Protein AF-E9PJZ5-F1 (afdb_monomer_lite)

Structure (mmCIF, N/CA/C/O backbone):
data_AF-E9PJZ5-F1
#
_entry.id   AF-E9PJZ5-F1
#
loop_
_atom_site.group_PDB
_atom_site.id
_atom_site.type_symbol
_atom_site.label_atom_id
_atom_site.label_alt_id
_atom_site.label_comp_id
_atom_site.label_asym_id
_atom_site.label_entity_id
_atom_site.label_seq_id
_atom_site.pdbx_PDB_ins_code
_atom_site.Cartn_x
_atom_site.Cartn_y
_atom_site.Cartn_z
_atom_site.occupancy
_atom_site.B_iso_or_equiv
_atom_site.auth_seq_id
_atom_site.auth_comp_id
_atom_site.auth_asym_id
_atom_site.auth_atom_id
_atom_site.pdbx_PDB_model_num
ATOM 1 N N . MET A 1 1 ? 30.785 -4.782 -41.201 1.00 60.31 1 MET A N 1
ATOM 2 C CA . MET A 1 1 ? 30.620 -5.480 -39.900 1.00 60.31 1 MET A CA 1
ATOM 3 C C . MET A 1 1 ? 30.459 -4.561 -38.681 1.00 60.31 1 MET A C 1
ATOM 5 O O . MET A 1 1 ? 29.597 -4.853 -37.867 1.00 60.31 1 MET A O 1
ATOM 9 N N . ARG A 1 2 ? 31.199 -3.445 -38.527 1.00 66.00 2 ARG A N 1
ATOM 10 C CA . ARG A 1 2 ? 31.103 -2.579 -37.322 1.00 66.00 2 ARG A CA 1
ATOM 11 C C . ARG A 1 2 ? 29.790 -1.781 -37.164 1.00 66.00 2 ARG A C 1
ATOM 13 O O . ARG A 1 2 ? 29.347 -1.583 -36.040 1.00 66.00 2 ARG A O 1
ATOM 20 N N . ILE A 1 3 ? 29.157 -1.345 -38.261 1.00 70.94 3 ILE A N 1
ATOM 21 C CA . ILE A 1 3 ? 27.902 -0.558 -38.216 1.00 70.94 3 ILE A CA 1
ATOM 22 C C . ILE A 1 3 ? 26.714 -1.389 -37.700 1.00 70.94 3 ILE A C 1
ATOM 24 O O . ILE A 1 3 ? 25.976 -0.928 -36.836 1.00 70.94 3 ILE A O 1
ATOM 28 N N . ILE A 1 4 ? 26.584 -2.632 -38.174 1.00 75.25 4 ILE A N 1
ATOM 29 C CA . ILE A 1 4 ? 25.484 -3.543 -37.815 1.00 75.25 4 ILE A CA 1
ATOM 30 C C . ILE A 1 4 ? 25.567 -3.924 -36.331 1.00 75.25 4 ILE A C 1
ATOM 32 O O . ILE A 1 4 ? 24.566 -3.903 -35.626 1.00 75.25 4 ILE A O 1
ATOM 36 N N . SER A 1 5 ? 26.779 -4.172 -35.823 1.00 75.00 5 SER A N 1
ATOM 37 C CA . SER A 1 5 ? 27.008 -4.447 -34.400 1.00 75.00 5 SER A CA 1
ATOM 38 C C . SER A 1 5 ? 26.583 -3.277 -33.500 1.00 75.00 5 SER A C 1
ATOM 40 O O . SER A 1 5 ? 25.920 -3.504 -32.493 1.00 75.00 5 SER A O 1
ATOM 42 N N . ARG A 1 6 ? 26.862 -2.021 -33.888 1.00 77.56 6 ARG A N 1
ATOM 43 C CA . ARG A 1 6 ? 26.402 -0.837 -33.133 1.00 77.56 6 ARG A CA 1
ATOM 44 C C . ARG A 1 6 ? 24.879 -0.715 -33.095 1.00 77.56 6 ARG A C 1
ATOM 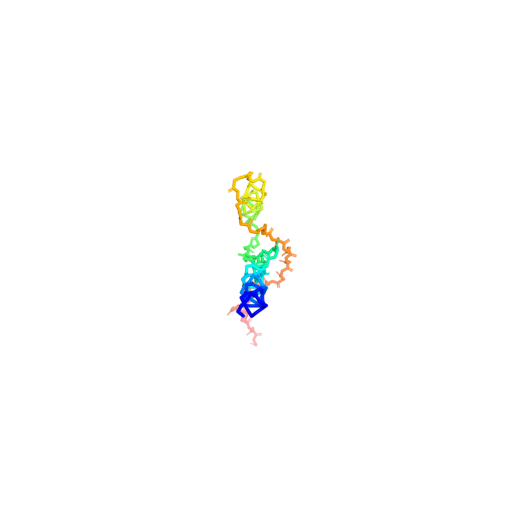46 O O . ARG A 1 6 ? 24.335 -0.369 -32.054 1.00 77.56 6 ARG A O 1
ATOM 53 N N . GLN A 1 7 ? 24.195 -0.991 -34.204 1.00 80.00 7 GLN A N 1
ATOM 54 C CA . GLN A 1 7 ? 22.731 -0.923 -34.259 1.00 80.00 7 GLN A CA 1
ATOM 55 C C . GLN A 1 7 ? 22.073 -2.008 -33.402 1.00 80.00 7 GLN A C 1
ATOM 57 O O . GLN A 1 7 ? 21.115 -1.722 -32.692 1.00 80.00 7 GLN A O 1
ATOM 62 N N . ILE A 1 8 ? 22.627 -3.223 -33.408 1.00 83.44 8 ILE A N 1
ATOM 63 C CA . ILE A 1 8 ? 22.153 -4.325 -32.561 1.00 83.44 8 ILE A CA 1
ATOM 64 C C . ILE A 1 8 ? 22.303 -3.966 -31.079 1.00 83.44 8 ILE A C 1
ATOM 66 O O . ILE A 1 8 ? 21.351 -4.120 -30.321 1.00 83.44 8 ILE A O 1
ATOM 70 N N . VAL A 1 9 ? 23.453 -3.420 -30.668 1.00 84.19 9 VAL A N 1
ATOM 71 C CA . VAL A 1 9 ? 23.676 -2.995 -29.27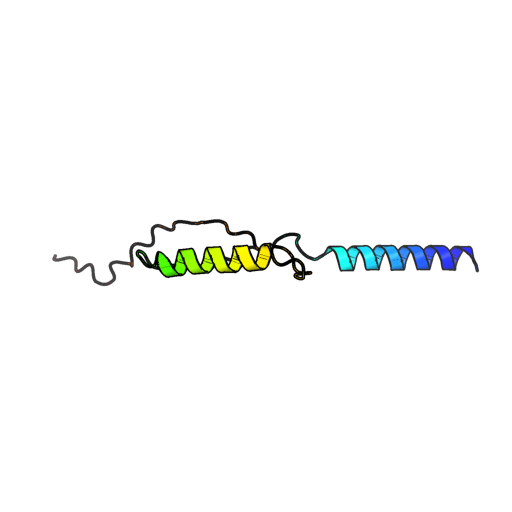5 1.00 84.19 9 VAL A CA 1
ATOM 72 C C . VAL A 1 9 ? 22.661 -1.934 -28.843 1.00 84.19 9 VAL A C 1
ATOM 74 O O . VAL A 1 9 ? 22.102 -2.049 -27.757 1.00 84.19 9 VAL A O 1
ATOM 77 N N . LEU A 1 10 ? 22.374 -0.948 -29.700 1.00 84.38 10 LEU A N 1
ATOM 78 C CA . LEU A 1 10 ? 21.393 0.104 -29.406 1.00 84.38 10 LEU A CA 1
ATOM 79 C C . LEU A 1 10 ? 19.963 -0.438 -29.276 1.00 84.38 10 LEU A C 1
ATOM 81 O O . LEU A 1 10 ? 19.220 -0.008 -28.394 1.00 84.38 10 LEU A O 1
ATOM 85 N N . LEU A 1 11 ? 19.582 -1.393 -30.129 1.00 86.25 11 LEU A N 1
ATOM 86 C CA . LEU A 1 11 ? 18.273 -2.043 -30.057 1.00 86.25 11 LEU A CA 1
ATOM 87 C C . LEU A 1 11 ? 18.126 -2.866 -28.774 1.00 86.25 11 LEU A C 1
ATOM 89 O O . LEU A 1 11 ? 17.115 -2.741 -28.088 1.00 86.25 11 LEU A O 1
ATOM 93 N N . PHE A 1 12 ? 19.146 -3.649 -28.410 1.00 80.94 12 PHE A N 1
ATOM 94 C CA . PHE A 1 12 ? 19.134 -4.427 -27.171 1.00 80.94 12 PHE A CA 1
ATOM 95 C C . PHE A 1 12 ? 19.124 -3.536 -25.926 1.00 80.94 12 PHE A C 1
ATOM 97 O O . PHE A 1 12 ? 18.349 -3.803 -25.011 1.00 80.94 12 PHE A O 1
ATOM 104 N N . SER A 1 13 ? 19.911 -2.454 -25.891 1.00 82.38 13 SER A N 1
ATOM 105 C CA . SER A 1 13 ? 19.891 -1.518 -24.759 1.00 82.38 13 SER A CA 1
ATOM 106 C C . SER A 1 13 ? 18.558 -0.781 -24.641 1.00 82.38 13 SER A C 1
ATOM 108 O O . SER A 1 13 ? 18.065 -0.586 -23.533 1.00 82.38 13 SER A O 1
ATOM 110 N N . GLY A 1 14 ? 17.958 -0.396 -25.774 1.00 82.38 14 GLY A N 1
ATOM 111 C CA . GLY A 1 14 ? 16.648 0.254 -25.798 1.00 82.38 14 GLY A CA 1
ATOM 112 C C . GLY A 1 14 ? 15.541 -0.680 -25.313 1.00 82.38 14 GLY A C 1
ATOM 113 O O . GLY A 1 14 ? 14.742 -0.301 -24.462 1.00 82.38 14 GLY A O 1
ATOM 114 N N . PHE A 1 15 ? 15.537 -1.926 -25.792 1.00 81.19 15 PHE A N 1
ATOM 115 C CA . PHE A 1 15 ? 14.580 -2.943 -25.361 1.00 81.19 15 PHE A CA 1
ATOM 116 C C . PHE A 1 15 ? 14.731 -3.287 -23.873 1.00 81.19 15 PHE A C 1
ATOM 118 O O . PHE A 1 15 ? 13.736 -3.377 -23.157 1.00 81.19 15 PHE A O 1
ATOM 125 N N . TRP A 1 16 ? 15.968 -3.406 -23.384 1.00 78.56 16 TRP A N 1
ATOM 126 C CA . TRP A 1 16 ? 16.235 -3.650 -21.966 1.00 78.56 16 TRP A CA 1
ATOM 127 C C . TRP A 1 16 ? 15.778 -2.480 -21.084 1.00 78.56 16 TRP A C 1
ATOM 129 O O . TRP A 1 16 ? 15.164 -2.696 -20.042 1.00 78.56 16 TRP A O 1
ATOM 139 N N . GLY A 1 17 ? 16.003 -1.238 -21.526 1.00 79.56 17 GLY A N 1
ATOM 140 C CA . GLY A 1 17 ? 15.514 -0.044 -20.833 1.00 79.56 17 GLY A CA 1
ATOM 141 C C . GLY A 1 17 ? 13.985 0.013 -20.744 1.00 79.56 17 GLY A C 1
ATOM 142 O O . GLY A 1 17 ? 13.448 0.346 -19.690 1.00 79.56 17 GLY A O 1
ATOM 143 N N . LEU A 1 18 ? 13.281 -0.376 -21.813 1.00 77.38 18 LEU A N 1
ATOM 144 C CA . LEU A 1 18 ? 11.816 -0.464 -21.819 1.00 77.38 18 LEU A CA 1
ATOM 145 C C . LEU A 1 18 ? 11.297 -1.558 -20.876 1.00 77.38 18 LEU A C 1
ATOM 147 O O . LEU A 1 18 ? 10.319 -1.334 -20.167 1.00 77.38 18 LEU A O 1
ATOM 151 N N . ALA A 1 19 ? 11.964 -2.715 -20.831 1.0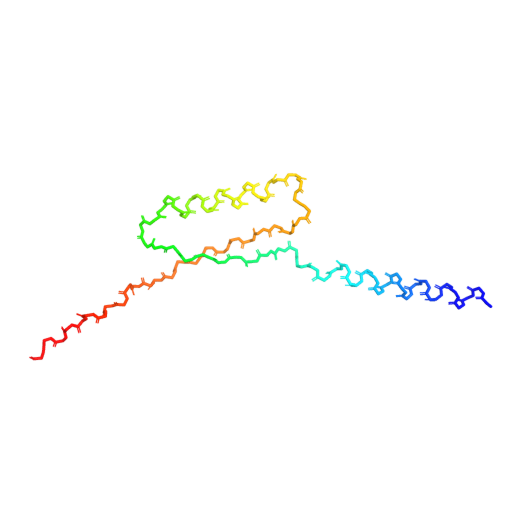0 75.44 19 ALA A N 1
ATOM 152 C CA . ALA A 1 19 ? 11.594 -3.812 -19.939 1.00 75.44 19 ALA A CA 1
ATOM 153 C C . ALA A 1 19 ? 11.785 -3.451 -18.454 1.00 75.44 19 ALA A C 1
ATOM 155 O O . ALA A 1 19 ? 10.943 -3.790 -17.626 1.00 75.44 19 ALA A O 1
ATOM 156 N N . MET A 1 20 ? 12.859 -2.731 -18.111 1.00 74.06 20 MET A N 1
ATOM 157 C CA . MET A 1 20 ? 13.125 -2.313 -16.728 1.00 74.06 20 MET A CA 1
ATOM 158 C C . MET A 1 20 ? 12.256 -1.136 -16.257 1.00 74.06 20 MET A C 1
ATOM 160 O O . MET A 1 20 ? 12.065 -0.971 -15.056 1.00 74.06 20 MET A O 1
ATOM 164 N N . GLY A 1 21 ? 11.701 -0.338 -17.173 1.00 68.56 21 GLY A N 1
ATOM 165 C CA . GLY A 1 21 ? 10.820 0.791 -16.849 1.00 68.56 21 GLY A CA 1
ATOM 166 C C . GLY A 1 21 ? 9.352 0.426 -16.599 1.00 68.56 21 GLY A C 1
ATOM 167 O O . GLY A 1 21 ? 8.549 1.316 -16.340 1.00 68.56 21 GLY A O 1
ATOM 168 N N . ALA A 1 22 ? 8.977 -0.854 -16.699 1.00 72.50 22 ALA A N 1
ATOM 169 C CA . ALA A 1 22 ? 7.581 -1.294 -16.625 1.00 72.50 22 ALA A CA 1
ATOM 170 C C . ALA A 1 22 ? 7.009 -1.378 -15.195 1.00 72.50 22 ALA A C 1
ATOM 172 O O . ALA A 1 22 ? 5.817 -1.646 -15.033 1.00 72.50 22 ALA A O 1
ATOM 173 N N . PHE A 1 23 ? 7.825 -1.166 -14.156 1.00 72.94 23 PHE A N 1
ATOM 174 C CA . PHE A 1 23 ? 7.342 -1.171 -12.776 1.00 72.94 23 PHE A CA 1
ATOM 175 C C . PHE A 1 23 ? 6.688 0.170 -12.407 1.00 72.94 23 PHE A C 1
ATOM 177 O O . PHE A 1 23 ? 7.275 1.227 -12.652 1.00 72.94 23 PHE A O 1
ATOM 184 N N . PRO A 1 24 ? 5.482 0.151 -11.812 1.00 73.06 24 PRO A N 1
ATOM 185 C CA . PRO A 1 24 ? 4.793 1.369 -11.412 1.00 73.06 24 PRO A CA 1
ATOM 186 C C . PRO A 1 24 ? 5.572 2.088 -10.304 1.00 73.06 24 PRO A C 1
ATOM 188 O O . PRO A 1 24 ? 6.115 1.461 -9.400 1.00 73.06 24 PRO A O 1
ATOM 191 N N . SER A 1 25 ? 5.597 3.421 -10.354 1.00 78.50 25 SER A N 1
ATOM 192 C CA . SER A 1 25 ? 6.296 4.269 -9.376 1.00 78.50 25 SER A CA 1
ATOM 193 C C . SER A 1 25 ? 5.631 4.308 -7.997 1.00 78.50 25 SER A C 1
ATOM 195 O O . SER A 1 25 ? 6.219 4.817 -7.048 1.00 78.50 25 SER A O 1
ATOM 197 N N . SER A 1 26 ? 4.410 3.784 -7.879 1.00 77.06 26 SER A N 1
ATOM 198 C CA . SER A 1 26 ? 3.725 3.558 -6.609 1.00 77.06 26 SER A CA 1
ATOM 199 C C . SER A 1 26 ? 2.742 2.401 -6.742 1.00 77.06 26 SER A C 1
ATOM 201 O O . SER A 1 26 ? 2.177 2.181 -7.816 1.00 77.06 26 SER A O 1
ATOM 203 N N . VAL A 1 27 ? 2.530 1.668 -5.654 1.00 81.38 27 VAL A N 1
ATOM 204 C CA . VAL A 1 27 ? 1.573 0.557 -5.603 1.00 81.38 27 VAL A CA 1
ATOM 205 C C . VAL A 1 27 ? 0.367 0.985 -4.770 1.00 81.38 27 VAL A C 1
ATOM 207 O O . VAL A 1 27 ? 0.514 1.466 -3.646 1.00 81.38 27 VAL A O 1
ATOM 210 N N . GLN A 1 28 ? -0.838 0.838 -5.323 1.00 83.81 28 GLN A N 1
ATOM 211 C CA . GLN A 1 28 ? -2.078 1.171 -4.624 1.00 83.81 28 GLN A CA 1
ATOM 212 C C . GLN A 1 28 ? -2.579 -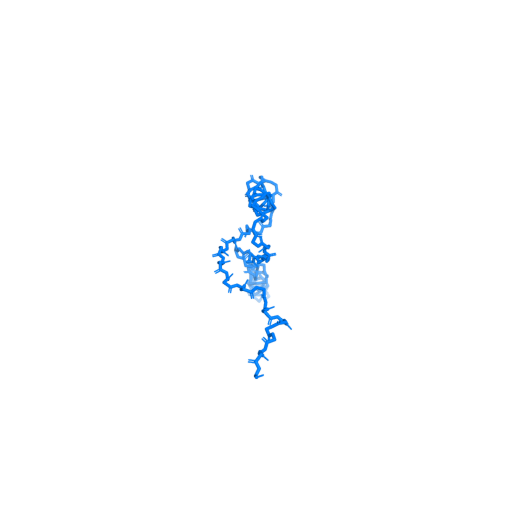0.052 -3.849 1.00 83.81 28 GLN A C 1
ATOM 214 O O . GLN A 1 28 ? -2.814 -1.107 -4.435 1.00 83.81 28 GLN A O 1
ATOM 219 N N . ILE A 1 29 ? -2.749 0.097 -2.534 1.00 80.00 29 ILE A N 1
ATOM 220 C CA . ILE A 1 29 ? -3.271 -0.949 -1.646 1.00 80.00 29 ILE A CA 1
ATOM 221 C C . ILE A 1 29 ? -4.539 -0.432 -0.970 1.00 80.00 29 ILE A C 1
ATOM 223 O O . ILE A 1 29 ? -4.566 0.689 -0.462 1.00 80.00 29 ILE A O 1
ATOM 227 N N . GLY A 1 30 ? -5.584 -1.260 -0.964 1.00 81.44 30 GLY A N 1
ATOM 228 C CA . GLY A 1 30 ? -6.822 -1.025 -0.224 1.00 81.44 30 GLY A CA 1
ATOM 229 C C . GLY A 1 30 ? -6.899 -1.891 1.033 1.00 81.44 30 GLY A C 1
ATOM 230 O O . GLY A 1 30 ? -6.354 -2.992 1.071 1.00 81.44 30 GLY A O 1
ATOM 231 N N . GLY A 1 31 ? -7.600 -1.400 2.052 1.00 81.56 31 GLY A N 1
ATOM 232 C CA . GLY A 1 31 ? -7.930 -2.154 3.258 1.00 81.56 31 GLY A CA 1
ATOM 233 C C . GLY A 1 31 ? -9.329 -1.777 3.726 1.00 81.56 31 GLY A C 1
ATOM 234 O O . GLY A 1 31 ? -9.645 -0.591 3.815 1.00 81.56 31 GLY A O 1
ATOM 235 N N . LEU A 1 32 ? -10.166 -2.780 3.992 1.00 84.19 32 LEU A N 1
ATOM 236 C CA . LEU A 1 32 ? -11.497 -2.582 4.555 1.00 84.19 32 LEU A CA 1
ATOM 237 C C . LEU A 1 32 ? -11.406 -2.725 6.074 1.00 84.19 32 LEU A C 1
ATOM 239 O O . LEU A 1 32 ? -11.145 -3.814 6.579 1.00 84.19 32 LEU A O 1
ATOM 243 N N . PHE A 1 33 ? -11.624 -1.623 6.784 1.00 82.56 33 PHE A N 1
ATOM 244 C CA . PHE A 1 33 ? -11.612 -1.578 8.245 1.00 82.56 33 PHE A CA 1
ATOM 245 C C . PHE A 1 33 ? -13.044 -1.443 8.761 1.00 82.56 33 PHE A C 1
ATOM 247 O O . PHE A 1 33 ? -13.848 -0.696 8.198 1.00 82.56 33 PHE A O 1
ATOM 254 N N . ILE A 1 34 ? -13.376 -2.183 9.819 1.00 79.94 34 ILE A N 1
ATOM 255 C CA . ILE A 1 34 ? -14.700 -2.124 10.441 1.00 79.94 34 ILE A CA 1
ATOM 256 C C . ILE A 1 34 ? -14.828 -0.785 11.176 1.00 79.94 34 ILE A C 1
ATOM 258 O O . ILE A 1 34 ? -13.859 -0.228 11.694 1.00 79.94 34 ILE A O 1
ATOM 262 N N . ARG A 1 35 ? -16.046 -0.243 11.237 1.00 70.12 35 ARG A N 1
ATOM 263 C CA . ARG A 1 35 ? -16.307 0.945 12.055 1.00 70.12 35 ARG A CA 1
ATOM 264 C C . ARG A 1 35 ? -15.874 0.656 13.496 1.00 70.12 35 ARG A C 1
ATOM 266 O O . ARG A 1 35 ? -16.267 -0.360 14.062 1.00 70.12 35 ARG A O 1
ATOM 273 N N . ASN A 1 36 ? -15.081 1.561 14.069 1.00 71.00 36 ASN A N 1
ATOM 274 C CA . ASN A 1 36 ? -14.562 1.510 15.441 1.00 71.00 36 ASN A CA 1
ATOM 275 C C . ASN A 1 36 ? -13.280 0.668 15.633 1.00 71.00 36 ASN A C 1
ATOM 277 O O . ASN A 1 36 ? -12.843 0.490 16.769 1.00 71.00 36 ASN A O 1
ATOM 281 N N . THR A 1 37 ? -12.626 0.192 14.565 1.00 74.56 37 THR A N 1
ATOM 282 C CA . THR A 1 37 ? -11.276 -0.406 14.644 1.00 74.56 37 THR A CA 1
ATOM 283 C C . THR A 1 37 ? -10.183 0.642 14.395 1.00 74.56 37 THR A C 1
ATOM 285 O O . THR A 1 37 ? -9.294 0.464 13.556 1.00 74.56 37 THR A O 1
ATOM 288 N N . ASP A 1 38 ? -10.235 1.761 15.125 1.00 79.50 38 ASP A N 1
ATOM 289 C CA . ASP A 1 38 ? -9.315 2.897 14.937 1.00 79.50 38 ASP A CA 1
ATOM 290 C C . ASP A 1 38 ? -7.855 2.524 15.228 1.00 79.50 38 ASP A C 1
ATOM 292 O O . ASP A 1 38 ? -6.930 3.032 14.585 1.00 79.50 38 ASP A O 1
ATOM 296 N N . GLN A 1 39 ? -7.637 1.590 16.162 1.00 86.00 39 GLN A N 1
ATOM 297 C CA . GLN A 1 39 ? -6.310 1.059 16.472 1.00 86.00 39 GLN A CA 1
ATOM 298 C C . GLN A 1 39 ? -5.715 0.303 15.277 1.00 86.00 39 GLN A C 1
ATOM 300 O O . GLN A 1 39 ? -4.542 0.493 14.960 1.00 86.00 39 GLN A O 1
ATOM 305 N N . GLU A 1 40 ? -6.511 -0.518 14.591 1.00 86.31 40 GLU A N 1
ATOM 306 C CA . GLU A 1 40 ? -6.061 -1.311 13.440 1.00 86.31 40 GLU A CA 1
ATOM 307 C C . GLU A 1 40 ? -5.788 -0.420 12.227 1.00 86.31 40 GLU A C 1
ATOM 309 O O . GLU A 1 40 ? -4.746 -0.554 11.585 1.00 86.31 40 GLU A O 1
ATOM 314 N N . TYR A 1 41 ? -6.664 0.557 11.968 1.00 84.81 41 TYR A N 1
ATOM 315 C CA . TYR A 1 41 ? -6.462 1.548 10.910 1.00 84.81 41 TYR A CA 1
ATOM 316 C C . TYR A 1 41 ? -5.199 2.390 11.149 1.00 84.81 41 TYR A C 1
ATOM 318 O O . TYR A 1 41 ? -4.401 2.619 10.235 1.00 84.81 41 TYR A O 1
ATOM 326 N N . THR A 1 42 ? -4.971 2.818 12.392 1.00 88.12 42 THR A N 1
ATOM 327 C CA . THR A 1 42 ? -3.775 3.584 12.767 1.00 88.12 42 THR A CA 1
ATOM 328 C C . THR A 1 42 ? -2.508 2.736 12.660 1.00 88.12 42 THR A C 1
ATOM 330 O O . THR A 1 42 ? -1.511 3.197 12.098 1.00 88.12 42 THR A O 1
ATOM 333 N N . ALA A 1 43 ? -2.544 1.488 13.138 1.00 88.69 43 ALA A N 1
ATOM 334 C CA . ALA A 1 43 ? -1.428 0.552 13.025 1.00 88.69 43 ALA A CA 1
ATOM 335 C C . ALA A 1 43 ? -1.075 0.267 11.557 1.00 88.69 43 ALA A C 1
ATOM 337 O O . ALA A 1 43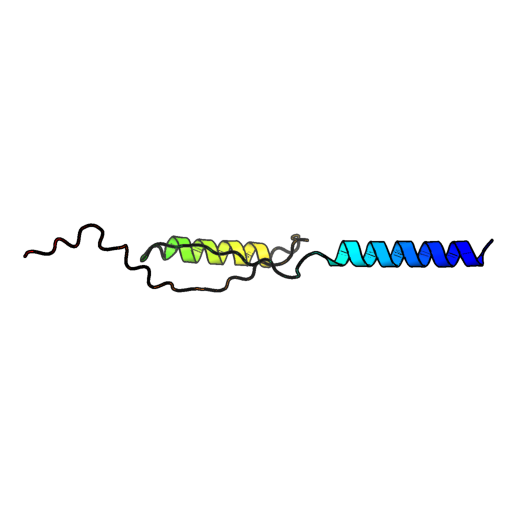 ? 0.101 0.289 11.194 1.00 88.69 43 ALA A O 1
ATOM 338 N N . PHE A 1 44 ? -2.083 0.090 10.696 1.00 89.94 44 PHE A N 1
ATOM 339 C CA . PHE A 1 44 ? -1.900 -0.074 9.256 1.00 89.94 44 PHE A CA 1
ATOM 340 C C . PHE A 1 44 ? -1.193 1.135 8.628 1.00 89.94 44 PHE A C 1
ATOM 342 O O . PHE A 1 44 ? -0.183 0.977 7.941 1.00 89.94 44 PHE A O 1
ATOM 349 N N . ARG A 1 45 ? -1.659 2.358 8.914 1.00 88.00 45 ARG A N 1
ATOM 350 C CA . ARG A 1 45 ? -1.025 3.585 8.400 1.00 88.00 45 ARG A CA 1
ATOM 351 C C . ARG A 1 45 ? 0.427 3.731 8.853 1.00 88.00 45 ARG A C 1
ATOM 353 O O . ARG A 1 45 ? 1.271 4.123 8.049 1.00 88.00 45 ARG A O 1
ATOM 360 N N . LEU A 1 46 ? 0.720 3.411 10.114 1.00 89.50 46 LEU A N 1
ATOM 361 C CA . LEU A 1 46 ? 2.078 3.463 10.653 1.00 89.50 46 LEU A CA 1
ATOM 362 C C . LEU A 1 46 ? 2.994 2.431 9.984 1.00 89.50 46 LEU A C 1
ATOM 364 O O . LEU A 1 46 ? 4.123 2.764 9.632 1.00 89.50 46 LEU A O 1
ATOM 368 N N . ALA A 1 47 ? 2.513 1.204 9.776 1.00 87.19 47 ALA A N 1
ATOM 369 C CA . ALA A 1 47 ? 3.286 0.156 9.117 1.00 87.19 47 ALA A CA 1
ATOM 370 C C . ALA A 1 47 ? 3.692 0.563 7.693 1.00 87.19 47 ALA A C 1
ATOM 372 O O . ALA A 1 47 ? 4.857 0.419 7.321 1.00 87.19 47 ALA A O 1
ATOM 373 N N . ILE A 1 48 ? 2.765 1.144 6.923 1.00 87.56 48 ILE A N 1
ATOM 374 C CA . ILE A 1 48 ? 3.080 1.634 5.578 1.00 87.56 48 ILE A CA 1
ATOM 375 C C . ILE A 1 48 ? 4.029 2.836 5.619 1.00 87.56 48 ILE A C 1
ATOM 377 O O . ILE A 1 48 ? 4.945 2.916 4.805 1.00 87.56 48 ILE A O 1
ATOM 381 N N . PHE A 1 49 ? 3.858 3.751 6.576 1.00 87.31 49 PHE A N 1
ATOM 382 C CA . PHE A 1 49 ? 4.799 4.856 6.757 1.00 87.31 49 PHE A CA 1
ATOM 383 C C . PHE A 1 49 ? 6.222 4.339 6.999 1.00 87.31 49 PHE A C 1
ATOM 385 O O . PHE A 1 49 ? 7.143 4.738 6.291 1.00 87.31 49 PHE A O 1
ATOM 392 N N . LEU A 1 50 ? 6.395 3.398 7.932 1.00 88.25 50 LEU A N 1
ATOM 393 C CA . LEU A 1 50 ? 7.695 2.793 8.222 1.00 88.25 50 LEU A CA 1
ATOM 394 C C . LEU A 1 50 ? 8.280 2.086 6.994 1.00 88.25 50 LEU A C 1
ATOM 396 O O . LEU A 1 50 ? 9.459 2.273 6.699 1.00 88.25 50 LEU A O 1
ATOM 400 N N . HIS A 1 51 ? 7.455 1.347 6.250 1.00 84.81 51 HIS A N 1
ATOM 401 C CA . HIS A 1 51 ? 7.860 0.700 5.003 1.00 84.81 51 HIS A CA 1
ATOM 402 C C . HIS A 1 51 ? 8.345 1.718 3.953 1.00 84.81 51 HIS A C 1
ATOM 404 O O . HIS A 1 51 ? 9.432 1.552 3.410 1.00 84.81 51 HIS A O 1
ATOM 410 N N . ASN A 1 52 ? 7.611 2.816 3.746 1.00 82.75 52 ASN A N 1
ATOM 411 C CA . ASN A 1 52 ? 7.972 3.870 2.790 1.00 82.75 52 ASN A CA 1
ATOM 412 C C . ASN A 1 52 ? 9.195 4.701 3.227 1.00 82.75 52 ASN A C 1
ATOM 414 O O . ASN A 1 52 ? 9.895 5.251 2.382 1.00 82.75 52 ASN A O 1
ATOM 418 N N . THR A 1 53 ? 9.452 4.825 4.534 1.00 83.62 53 THR A N 1
ATOM 419 C CA . THR A 1 53 ? 10.635 5.534 5.067 1.00 83.62 53 THR A CA 1
ATOM 420 C C . THR A 1 53 ? 11.879 4.655 5.184 1.00 83.62 53 THR A C 1
ATOM 422 O O . THR A 1 53 ? 12.947 5.159 5.532 1.00 83.62 53 THR A O 1
ATOM 425 N N . SER A 1 54 ? 11.760 3.351 4.916 1.00 77.25 54 SER A N 1
ATOM 426 C CA . SER A 1 54 ? 12.880 2.420 5.007 1.00 77.25 54 SER A CA 1
ATOM 427 C C . SER A 1 54 ? 13.909 2.715 3.908 1.00 77.25 54 SER A C 1
ATOM 429 O O . SER A 1 54 ? 13.605 2.544 2.727 1.00 77.25 54 SER A O 1
ATOM 431 N N . PRO A 1 55 ? 15.154 3.091 4.255 1.00 60.59 55 PRO A N 1
ATOM 432 C CA . PRO A 1 55 ? 16.183 3.442 3.274 1.00 60.59 55 PRO A CA 1
ATOM 433 C C . PRO A 1 55 ? 16.677 2.245 2.441 1.00 60.59 55 PRO A C 1
ATOM 435 O O . PRO A 1 55 ? 17.415 2.438 1.481 1.00 60.59 55 PRO A O 1
ATOM 438 N N . ASN A 1 56 ? 16.273 1.019 2.796 1.00 63.03 56 ASN A N 1
ATOM 439 C CA . ASN A 1 56 ? 16.668 -0.220 2.119 1.00 63.03 56 ASN A CA 1
ATOM 440 C C . ASN A 1 56 ? 15.565 -0.807 1.221 1.00 63.03 56 ASN A C 1
ATOM 442 O O . ASN A 1 56 ? 15.768 -1.868 0.629 1.00 63.03 56 ASN A O 1
ATOM 446 N N . ALA A 1 57 ? 14.398 -0.165 1.123 1.00 61.56 57 ALA A N 1
ATOM 447 C CA . ALA A 1 57 ? 13.335 -0.621 0.239 1.00 61.56 57 ALA A CA 1
ATOM 448 C C . ALA A 1 57 ? 13.642 -0.169 -1.199 1.00 61.56 57 ALA A C 1
ATOM 450 O O . ALA A 1 57 ? 13.424 0.979 -1.565 1.00 61.56 57 ALA A O 1
ATOM 451 N N . SER A 1 58 ? 14.145 -1.086 -2.030 1.00 61.41 58 SER A N 1
ATOM 452 C CA . SER A 1 58 ? 14.236 -0.892 -3.489 1.00 61.41 58 SER A CA 1
ATOM 453 C C . SER A 1 58 ? 12.860 -0.976 -4.180 1.00 61.41 58 SER A C 1
ATOM 455 O O . SER A 1 58 ? 12.780 -0.981 -5.409 1.00 61.41 58 SER A O 1
ATOM 457 N N . GLU A 1 59 ? 11.790 -1.111 -3.400 1.00 68.12 59 GLU A N 1
ATOM 458 C CA . GLU A 1 59 ? 10.420 -1.298 -3.859 1.00 68.12 59 GLU A CA 1
ATOM 459 C C . GLU A 1 59 ? 9.713 0.054 -3.998 1.00 68.12 59 GLU A C 1
ATOM 461 O O . GLU A 1 59 ? 10.041 1.028 -3.319 1.00 68.12 59 GLU A O 1
ATOM 466 N N . ALA A 1 60 ? 8.750 0.130 -4.916 1.00 72.69 60 ALA A N 1
ATOM 467 C CA . ALA A 1 60 ? 7.978 1.346 -5.124 1.00 72.69 60 ALA A CA 1
ATOM 468 C C . ALA A 1 60 ? 7.103 1.648 -3.890 1.00 72.69 60 ALA A C 1
ATOM 470 O O . ALA A 1 60 ? 6.480 0.730 -3.355 1.00 72.69 60 ALA A O 1
ATOM 471 N N . PRO A 1 61 ? 7.002 2.916 -3.454 1.00 79.00 61 PRO A N 1
ATOM 472 C CA . PRO A 1 61 ? 6.234 3.284 -2.272 1.00 79.00 61 PRO A CA 1
ATOM 473 C C . PRO A 1 61 ? 4.752 2.923 -2.410 1.00 79.00 61 PRO A C 1
ATOM 475 O O . PRO A 1 61 ? 4.150 3.034 -3.485 1.00 79.00 61 PRO A O 1
ATOM 478 N N . PHE A 1 62 ? 4.132 2.556 -1.292 1.00 80.00 62 PHE A N 1
ATOM 479 C CA . PHE A 1 62 ? 2.690 2.347 -1.242 1.00 80.00 62 PHE A CA 1
ATOM 480 C C . PHE A 1 62 ? 1.956 3.683 -1.147 1.00 80.00 62 PHE A C 1
ATOM 482 O O . PHE A 1 62 ? 2.262 4.515 -0.286 1.00 80.00 62 PHE A O 1
ATOM 489 N N . ASN A 1 63 ? 0.950 3.865 -2.001 1.00 77.88 63 ASN A N 1
ATOM 490 C CA . ASN A 1 63 ? 0.057 5.016 -1.967 1.00 77.88 63 ASN A CA 1
ATOM 491 C C . ASN A 1 63 ? -1.271 4.621 -1.304 1.00 77.88 63 ASN A C 1
ATOM 493 O O . ASN A 1 63 ? -2.041 3.842 -1.873 1.00 77.88 63 ASN A O 1
ATOM 497 N N . LEU A 1 64 ? -1.543 5.155 -0.108 1.00 73.62 64 LEU A N 1
ATOM 498 C CA . LEU A 1 64 ? -2.837 4.979 0.552 1.00 73.62 64 LEU A CA 1
ATOM 499 C C . LEU A 1 64 ? -3.792 6.078 0.114 1.00 73.62 64 LEU A C 1
ATOM 501 O O . LEU A 1 64 ? -3.588 7.252 0.422 1.00 73.62 64 LEU A O 1
ATOM 505 N N . VAL A 1 65 ? -4.897 5.674 -0.495 1.00 73.19 65 VAL A N 1
ATOM 506 C CA . VAL A 1 65 ? -6.043 6.553 -0.702 1.00 73.19 65 VAL A CA 1
ATOM 507 C C . VAL A 1 65 ? -7.097 6.163 0.333 1.00 73.19 65 VAL A C 1
ATOM 509 O O . VAL A 1 65 ? -7.657 5.072 0.225 1.00 73.19 65 VAL A O 1
ATOM 512 N N . PRO A 1 66 ? -7.351 6.985 1.370 1.00 63.28 66 PRO A N 1
ATOM 513 C CA . PRO A 1 66 ? -8.412 6.688 2.318 1.00 63.28 66 PRO A CA 1
ATOM 514 C C . PRO A 1 66 ? -9.761 6.812 1.607 1.00 63.28 66 PRO A C 1
ATOM 516 O O . PRO A 1 66 ? -10.095 7.869 1.072 1.00 63.28 66 PRO A O 1
ATOM 519 N N . HIS A 1 67 ? -10.540 5.734 1.624 1.00 64.50 67 HIS A N 1
ATOM 520 C CA . HIS A 1 67 ? -11.934 5.753 1.211 1.00 64.50 67 HIS A CA 1
ATOM 521 C C . HIS A 1 67 ? -12.793 5.380 2.417 1.00 64.50 67 HIS A C 1
ATOM 523 O O . HIS A 1 67 ? -12.585 4.335 3.029 1.00 64.50 67 HIS A O 1
ATOM 529 N N . VAL A 1 68 ? -13.705 6.272 2.808 1.00 58.53 68 VAL A N 1
ATOM 530 C CA . VAL A 1 68 ? -14.693 5.987 3.852 1.00 58.53 68 VAL A CA 1
ATOM 531 C C . VAL A 1 68 ? -15.956 5.547 3.137 1.00 58.53 68 VAL A C 1
ATOM 533 O O . VAL A 1 68 ? -16.811 6.368 2.810 1.00 58.53 68 VAL A O 1
ATOM 536 N N . ASP A 1 69 ? -16.045 4.250 2.859 1.00 61.62 69 ASP A N 1
ATOM 537 C CA . ASP A 1 69 ? -17.285 3.670 2.370 1.00 61.62 69 ASP A CA 1
ATOM 538 C C . ASP A 1 69 ? -18.291 3.620 3.508 1.00 61.62 69 ASP A C 1
ATOM 540 O O . ASP A 1 69 ? -18.034 3.074 4.587 1.00 61.62 69 ASP A O 1
ATOM 544 N N . ASN A 1 70 ? -19.474 4.174 3.261 1.00 61.34 70 ASN A N 1
ATOM 545 C CA . ASN A 1 70 ? -20.575 4.085 4.198 1.00 61.34 70 ASN A CA 1
ATOM 546 C C . ASN A 1 70 ? -21.232 2.699 4.088 1.00 61.34 70 ASN A C 1
ATOM 548 O O . ASN A 1 70 ? -22.410 2.593 3.761 1.00 61.34 70 ASN A O 1
ATOM 552 N N . ILE A 1 71 ? -20.464 1.631 4.334 1.00 58.12 71 ILE A N 1
ATOM 553 C CA . ILE A 1 71 ? -21.012 0.279 4.445 1.00 58.12 71 ILE A CA 1
ATOM 554 C C . ILE A 1 71 ? -21.754 0.243 5.778 1.00 58.12 71 ILE A C 1
ATOM 556 O O . ILE A 1 71 ? -21.188 -0.030 6.838 1.00 58.12 71 ILE A O 1
ATOM 560 N N . GLU A 1 72 ? -23.021 0.641 5.753 1.00 58.88 72 GLU A N 1
ATOM 561 C CA . GLU A 1 72 ? -23.958 0.182 6.763 1.00 58.88 72 GLU A CA 1
ATOM 562 C C . GLU A 1 72 ? -23.973 -1.332 6.624 1.00 58.88 72 GLU A C 1
ATOM 564 O O . GLU A 1 72 ? -24.340 -1.851 5.568 1.00 58.88 72 GLU A O 1
ATOM 569 N N . THR A 1 73 ? -23.461 -2.035 7.638 1.00 58.56 73 THR A N 1
ATOM 570 C CA . THR A 1 73 ? -23.605 -3.482 7.779 1.00 58.56 73 THR A CA 1
ATOM 571 C C . THR A 1 73 ? -25.035 -3.802 7.393 1.00 58.56 73 THR A C 1
ATOM 573 O O . THR A 1 73 ? -25.947 -3.359 8.088 1.00 58.56 73 THR A O 1
ATOM 576 N N . ALA A 1 74 ? -25.227 -4.434 6.230 1.00 54.12 74 ALA A N 1
ATOM 577 C CA . ALA A 1 74 ? -26.546 -4.590 5.646 1.00 54.12 74 ALA A CA 1
ATOM 578 C C . ALA A 1 74 ? -27.494 -5.075 6.741 1.00 54.12 74 ALA A C 1
ATOM 580 O O . ALA A 1 74 ? -27.192 -6.072 7.408 1.00 54.12 74 ALA A O 1
ATOM 581 N N . ASN A 1 75 ? -28.591 -4.341 6.940 1.00 57.62 75 ASN A N 1
ATOM 582 C CA . ASN A 1 75 ? -29.708 -4.733 7.789 1.00 57.62 75 ASN A CA 1
ATOM 583 C C . ASN A 1 75 ? -30.295 -6.041 7.228 1.00 57.62 75 ASN A C 1
ATOM 585 O O . ASN A 1 75 ? -31.344 -6.059 6.596 1.00 57.62 75 ASN A O 1
ATOM 589 N N . SER A 1 76 ? -29.586 -7.150 7.413 1.00 57.34 76 SER A N 1
ATOM 590 C CA . SER A 1 76 ? -29.904 -8.483 6.894 1.00 57.34 76 SER A CA 1
ATOM 591 C C . SER A 1 76 ? -31.082 -9.114 7.642 1.00 57.34 76 SER A C 1
ATOM 593 O O . SER A 1 76 ? -31.606 -10.134 7.213 1.00 57.34 76 SER A O 1
ATOM 595 N N . PHE A 1 77 ? -31.544 -8.455 8.711 1.00 59.00 77 PHE A N 1
ATOM 596 C CA . PHE A 1 77 ? -32.744 -8.780 9.478 1.00 59.00 77 PHE A CA 1
ATOM 597 C C . PHE A 1 77 ? -33.696 -7.584 9.610 1.00 59.00 77 PHE A C 1
ATOM 599 O O . PHE A 1 77 ? -34.350 -7.442 10.642 1.00 59.00 77 PHE A O 1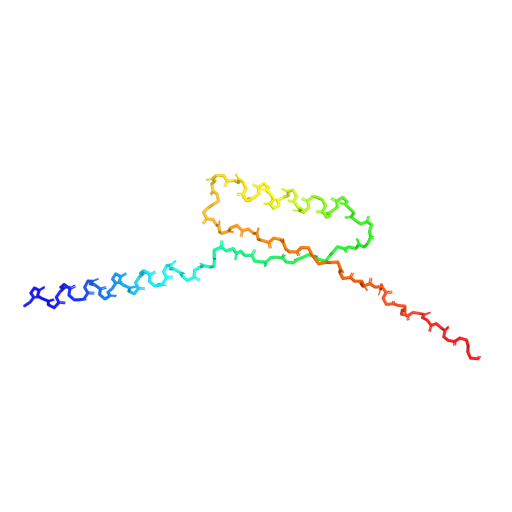
ATOM 606 N N . ALA A 1 78 ? -33.793 -6.698 8.610 1.00 60.75 78 ALA A N 1
ATOM 607 C CA . ALA A 1 78 ? -34.907 -5.749 8.571 1.00 60.75 78 ALA A CA 1
ATOM 608 C C . ALA A 1 78 ? -36.222 -6.531 8.383 1.00 60.75 78 ALA A C 1
ATOM 610 O O . ALA A 1 78 ? -36.701 -6.728 7.268 1.00 60.75 78 ALA A O 1
ATOM 611 N N . VAL A 1 79 ? -36.777 -7.031 9.487 1.00 62.31 79 VAL A N 1
ATOM 612 C CA . VAL A 1 79 ? -38.124 -7.585 9.546 1.00 62.31 79 VAL A CA 1
ATOM 613 C C . VAL A 1 79 ? -39.062 -6.423 9.266 1.00 62.31 79 VAL A C 1
ATOM 615 O O . VAL A 1 79 ? -39.215 -5.513 10.078 1.00 62.31 79 VAL A O 1
ATOM 618 N N . THR A 1 80 ? -39.675 -6.436 8.088 1.00 62.91 80 THR A N 1
ATOM 619 C CA . THR A 1 80 ? -40.861 -5.626 7.855 1.00 62.91 80 THR A CA 1
ATOM 620 C C . THR A 1 80 ? -41.991 -6.266 8.661 1.00 62.91 80 THR A C 1
ATOM 622 O O . THR A 1 80 ? -42.432 -7.372 8.360 1.00 62.91 80 THR A O 1
ATOM 625 N N . ASN A 1 81 ? -42.401 -5.620 9.755 1.00 60.62 81 ASN A N 1
ATOM 626 C CA . ASN A 1 81 ? -43.706 -5.908 10.343 1.00 60.62 81 ASN A CA 1
ATOM 627 C C . ASN A 1 81 ? -44.743 -5.361 9.355 1.00 60.62 81 ASN A C 1
ATOM 629 O O . ASN A 1 81 ? -44.891 -4.142 9.246 1.00 60.62 81 ASN A O 1
ATOM 633 N N . ALA A 1 82 ? -45.378 -6.263 8.607 1.00 62.75 82 ALA A N 1
ATOM 634 C CA . ALA A 1 82 ? -46.602 -5.993 7.860 1.00 62.75 82 ALA A CA 1
ATOM 635 C C . ALA A 1 82 ? -47.819 -6.197 8.769 1.00 62.75 82 ALA A C 1
ATOM 637 O O . ALA A 1 82 ? -47.776 -7.140 9.595 1.00 62.75 82 ALA A O 1
#

Radius of gyration: 24.5 Å; chains: 1; bounding box: 78×16×56 Å

Organism: Homo sapiens (NCBI:txid9606)

Sequence (82 aa):
MRIISRQIVLLFSGFWGLAMGAFPSSVQIGGLFIRNTDQEYTAFRLAIFLHNTSPNASEAPFNLVPHVDNIETANSFAVTNA

pLDDT: mean 74.65, std 10.08, range [54.12, 89.94]

Secondary structure (DSSP, 8-state):
-HHHHHHHHHHHHHHHHHHHTTS-SSEE------TT-HHHHHHHHHHHHHHHH-TT--SPPEE------------TT-----

Foldseek 3Di:
DVVVVVVVVVVVVVVVVVVVPPADLEDEDDDDDDPPVVVVVVVVVVVLVCQQPDPPPPHRRYDYDDDDDPPPVPPPPPDPPD